Protein AF-A0A7J0BFF3-F1 (afdb_monomer_lite)

Radius of gyration: 18.7 Å; chains: 1; bounding box: 41×23×54 Å

Foldseek 3Di:
DPPPPDDDDDPPLCVVQPVVQLVVLVVVLVVLLVVLVVCVVVVNNVVSVVSNVVSVVVSVVSNVVSSVVSNVVSVVVVVVVVVVVD

Organism: NCBI:txid2718620

Sequence (86 aa):
MPRRVKSVRVPEELSSLDLSGVIAECEKYLRDLESATLLKQHGDKEAAEALIRARQQDLGRKIGLKVWEARKAFGAARLSKLEEEE

pLDDT: mean 90.28, std 11.15, range [45.59, 97.44]

Structure (mmCIF, N/CA/C/O backbone):
data_AF-A0A7J0BFF3-F1
#
_entry.id   AF-A0A7J0BFF3-F1
#
loop_
_atom_site.group_PDB
_atom_site.id
_atom_site.type_symbol
_atom_site.label_atom_id
_atom_site.label_alt_id
_atom_site.label_comp_id
_atom_site.label_asym_id
_atom_site.label_entity_id
_atom_site.label_seq_id
_atom_site.pdbx_PDB_ins_code
_atom_site.Cartn_x
_atom_site.Cartn_y
_atom_site.Cartn_z
_atom_site.occupancy
_atom_site.B_iso_or_equiv
_atom_site.auth_seq_id
_atom_site.auth_comp_id
_atom_site.auth_asym_id
_atom_site.auth_atom_id
_atom_site.pdbx_PDB_model_num
ATOM 1 N N . MET A 1 1 ? -18.082 -16.200 -6.850 1.00 45.59 1 MET A N 1
ATOM 2 C CA . MET A 1 1 ? -18.482 -15.151 -7.817 1.00 45.59 1 MET A CA 1
ATOM 3 C C . MET A 1 1 ? -17.482 -15.134 -8.965 1.00 45.59 1 MET A C 1
ATOM 5 O O . MET A 1 1 ? -16.291 -15.104 -8.671 1.00 45.59 1 MET A O 1
ATOM 9 N N . PRO A 1 2 ? -17.905 -15.184 -10.240 1.00 51.97 2 PRO A N 1
ATOM 10 C CA . PRO A 1 2 ? -16.972 -15.062 -11.355 1.00 51.97 2 PRO A CA 1
ATOM 11 C C . PRO A 1 2 ? -16.413 -13.635 -11.359 1.00 51.97 2 PRO A C 1
ATOM 13 O O . PRO A 1 2 ? -17.172 -12.664 -11.388 1.00 51.97 2 PRO A O 1
ATOM 16 N N . ARG A 1 3 ? -15.086 -13.498 -11.260 1.00 55.88 3 ARG A N 1
ATOM 17 C CA . ARG A 1 3 ? -14.400 -12.201 -11.291 1.00 55.88 3 ARG A CA 1
ATOM 18 C C . ARG A 1 3 ? -14.647 -11.574 -12.665 1.00 55.88 3 ARG A C 1
ATOM 20 O O . ARG A 1 3 ? -14.021 -11.972 -13.641 1.00 55.88 3 ARG A O 1
ATOM 27 N N . ARG A 1 4 ? -15.579 -10.619 -12.769 1.00 56.31 4 ARG A N 1
ATOM 28 C CA . ARG A 1 4 ? -15.707 -9.784 -13.972 1.00 56.31 4 ARG A CA 1
ATOM 29 C C . ARG A 1 4 ? -14.463 -8.905 -14.041 1.00 56.31 4 ARG A C 1
ATOM 31 O O . ARG A 1 4 ? -14.406 -7.866 -13.390 1.00 56.31 4 ARG A O 1
ATOM 38 N N . VAL A 1 5 ? -13.458 -9.346 -14.789 1.00 59.12 5 VAL A N 1
ATOM 39 C CA . VAL A 1 5 ? -12.278 -8.535 -15.085 1.00 59.12 5 VAL A CA 1
ATOM 40 C C . VAL A 1 5 ? -12.744 -7.402 -15.996 1.00 59.12 5 VAL A C 1
ATOM 42 O O . VAL A 1 5 ? -12.990 -7.606 -17.181 1.00 59.12 5 VAL A O 1
ATOM 45 N N . LYS A 1 6 ? -12.948 -6.208 -15.433 1.00 61.47 6 LYS A N 1
ATOM 46 C CA . LYS A 1 6 ? -13.077 -4.990 -16.235 1.00 61.47 6 LYS A CA 1
ATOM 47 C C . LYS A 1 6 ? -11.664 -4.580 -16.624 1.00 61.47 6 LYS A C 1
ATOM 49 O O . LYS A 1 6 ? -10.886 -4.196 -15.757 1.00 61.47 6 LYS A O 1
ATOM 54 N N . SER A 1 7 ? -11.329 -4.692 -17.905 1.00 68.69 7 SER A N 1
ATOM 55 C CA . SER A 1 7 ? -10.091 -4.130 -18.439 1.00 68.69 7 SER A CA 1
ATOM 56 C C . SER A 1 7 ? -10.115 -2.618 -18.223 1.00 68.69 7 SER A C 1
ATOM 58 O O . SER A 1 7 ? -10.971 -1.921 -18.774 1.00 68.69 7 SER A O 1
ATOM 60 N N . VAL A 1 8 ? -9.203 -2.116 -17.400 1.00 74.12 8 VAL A N 1
ATOM 61 C CA . VAL A 1 8 ? -8.988 -0.681 -17.214 1.00 74.12 8 VAL A CA 1
ATOM 62 C C . VAL A 1 8 ? -7.826 -0.286 -18.116 1.00 74.12 8 VAL A C 1
ATOM 64 O O . VAL A 1 8 ? -6.841 -1.017 -18.192 1.00 74.12 8 VAL A O 1
ATOM 67 N N . ARG A 1 9 ? -7.933 0.843 -18.827 1.00 80.44 9 ARG A N 1
ATOM 68 C CA . ARG A 1 9 ? -6.766 1.387 -19.530 1.00 80.44 9 ARG A CA 1
ATOM 69 C C . ARG A 1 9 ? -5.791 1.912 -18.492 1.00 80.44 9 ARG A C 1
ATOM 71 O O . ARG A 1 9 ? -6.147 2.778 -17.697 1.00 80.44 9 ARG A O 1
ATOM 78 N N . VAL A 1 10 ? -4.581 1.382 -18.527 1.00 82.50 10 VAL A N 1
ATOM 79 C CA . VAL A 1 10 ? -3.479 1.786 -17.663 1.00 82.50 10 VAL A CA 1
ATOM 80 C C . VAL A 1 10 ? -2.425 2.451 -18.555 1.00 82.50 10 VAL A C 1
ATOM 82 O O . VAL A 1 10 ? -2.183 1.933 -19.648 1.00 82.50 10 VAL A O 1
ATOM 85 N N . PRO A 1 11 ? -1.841 3.595 -18.152 1.00 90.00 11 PRO A N 1
ATOM 86 C CA . PRO A 1 11 ? -0.714 4.193 -18.865 1.00 90.00 11 PRO A CA 1
ATOM 87 C C . PRO A 1 11 ? 0.431 3.189 -19.042 1.00 90.00 11 PRO A C 1
ATOM 89 O O . PRO A 1 11 ? 0.644 2.332 -18.179 1.00 90.00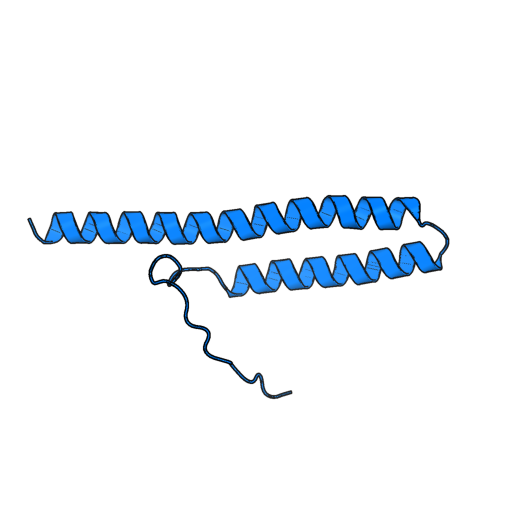 11 PRO A O 1
ATOM 92 N N . GLU A 1 12 ? 1.165 3.283 -20.150 1.00 90.69 12 GLU A N 1
ATOM 93 C CA . GLU A 1 12 ? 2.231 2.329 -20.487 1.00 90.69 12 GLU A CA 1
ATOM 94 C C . GLU A 1 12 ? 3.336 2.308 -19.419 1.00 90.69 12 GLU A C 1
ATOM 96 O O . GLU A 1 12 ? 3.890 1.253 -19.104 1.00 90.69 12 GLU A O 1
ATOM 101 N N . GLU A 1 13 ? 3.568 3.446 -18.764 1.00 92.25 13 GLU A N 1
ATOM 102 C CA . GLU A 1 13 ? 4.526 3.624 -17.672 1.00 92.25 13 GLU A CA 1
ATOM 103 C C . GLU A 1 13 ? 4.196 2.797 -16.424 1.00 92.25 13 GLU A C 1
ATOM 105 O O . GLU A 1 13 ? 5.043 2.627 -15.548 1.00 92.25 13 GLU A O 1
ATOM 110 N N . LEU A 1 14 ? 2.959 2.308 -16.322 1.00 92.81 14 LEU A N 1
ATOM 111 C CA . LEU A 1 14 ? 2.465 1.477 -15.227 1.00 92.81 14 LEU A CA 1
ATOM 112 C C . LEU A 1 14 ? 2.113 0.059 -15.694 1.00 92.81 14 LEU A C 1
ATOM 114 O O . LEU A 1 14 ? 1.492 -0.696 -14.947 1.00 92.81 14 LEU A O 1
ATOM 118 N N . SER A 1 15 ? 2.517 -0.328 -16.906 1.00 90.31 15 SER A N 1
ATOM 119 C CA . SER A 1 15 ? 2.302 -1.681 -17.442 1.00 90.31 15 SER A CA 1
ATOM 120 C C . SER A 1 15 ? 2.921 -2.779 -16.568 1.00 90.31 15 SER A C 1
ATOM 122 O O . SER A 1 15 ? 2.382 -3.880 -16.490 1.00 90.31 15 SER A O 1
ATOM 124 N N . SER A 1 16 ? 4.012 -2.463 -15.868 1.00 92.25 16 SER A N 1
ATOM 125 C CA . SER A 1 16 ? 4.724 -3.346 -14.939 1.00 92.25 16 SER A CA 1
ATOM 126 C C . SER A 1 16 ? 4.267 -3.217 -13.480 1.00 92.25 16 SER A C 1
ATOM 128 O O . SER A 1 16 ? 4.927 -3.741 -12.582 1.00 92.25 16 SER A O 1
ATOM 130 N N . LEU A 1 17 ? 3.162 -2.511 -13.209 1.00 94.69 17 LEU A N 1
ATOM 131 C CA . LEU A 1 17 ? 2.662 -2.332 -11.848 1.00 94.69 17 LEU A CA 1
ATOM 132 C C . LEU A 1 17 ? 2.305 -3.679 -11.206 1.00 94.69 17 LEU A C 1
ATOM 134 O O . LEU A 1 17 ? 1.521 -4.458 -11.747 1.00 94.69 17 LEU A O 1
ATOM 138 N N . ASP A 1 18 ? 2.821 -3.910 -9.998 1.00 94.06 18 ASP A N 1
ATOM 139 C CA . ASP A 1 18 ? 2.488 -5.076 -9.178 1.00 94.06 18 ASP A CA 1
ATOM 140 C C . ASP A 1 18 ? 1.045 -4.990 -8.644 1.00 94.06 18 ASP A C 1
ATOM 142 O O . ASP A 1 18 ? 0.784 -4.591 -7.504 1.00 94.06 18 ASP A O 1
ATOM 146 N N . LEU A 1 19 ? 0.084 -5.361 -9.494 1.00 91.75 19 LEU A N 1
ATOM 147 C CA . LEU A 1 19 ? -1.343 -5.361 -9.171 1.00 91.75 19 LEU A CA 1
ATOM 148 C C . LEU A 1 19 ? -1.676 -6.316 -8.022 1.00 91.75 19 LEU A C 1
ATOM 150 O O . LEU A 1 19 ? -2.516 -5.990 -7.184 1.00 91.75 19 LEU A O 1
ATOM 154 N N . SER A 1 20 ? -1.014 -7.471 -7.955 1.00 93.12 20 SER A N 1
ATOM 155 C CA . SER A 1 20 ? -1.209 -8.447 -6.879 1.00 93.12 20 SER A CA 1
ATOM 156 C C . SER A 1 20 ? -0.827 -7.852 -5.528 1.00 93.12 20 SER A C 1
ATOM 158 O O . SER A 1 20 ? -1.586 -7.960 -4.565 1.00 93.12 20 SER A O 1
ATOM 160 N N . GLY A 1 21 ? 0.310 -7.158 -5.459 1.00 94.69 21 GLY A N 1
ATOM 161 C CA . GLY A 1 21 ? 0.724 -6.457 -4.253 1.00 94.69 21 GLY A CA 1
ATOM 162 C C . GLY A 1 21 ? -0.174 -5.273 -3.903 1.00 94.69 21 GLY A C 1
ATOM 163 O O . GLY A 1 21 ? -0.431 -5.054 -2.722 1.00 94.69 21 GLY A O 1
ATOM 164 N N . VAL A 1 22 ? -0.679 -4.520 -4.888 1.00 94.94 22 VAL A N 1
ATOM 165 C CA . VAL A 1 22 ? -1.667 -3.453 -4.633 1.00 94.94 22 VAL A CA 1
ATOM 166 C C . VAL A 1 22 ? -2.939 -4.038 -4.016 1.00 94.94 22 VAL A C 1
ATOM 168 O O . VAL A 1 22 ? -3.408 -3.540 -2.995 1.00 94.94 22 VAL A O 1
ATOM 171 N N . ILE A 1 23 ? -3.469 -5.123 -4.588 1.00 94.44 23 ILE A N 1
ATOM 172 C CA . ILE A 1 23 ? -4.653 -5.815 -4.061 1.00 94.44 23 ILE A CA 1
ATOM 173 C C . ILE A 1 23 ? -4.394 -6.304 -2.632 1.00 94.44 23 ILE A C 1
ATOM 175 O O . ILE A 1 23 ? -5.224 -6.067 -1.759 1.00 94.44 23 ILE A O 1
ATOM 179 N N . ALA A 1 24 ? -3.234 -6.908 -2.368 1.00 95.81 24 ALA A N 1
ATOM 180 C CA . ALA A 1 24 ? -2.884 -7.403 -1.039 1.00 95.81 24 ALA A CA 1
ATOM 181 C C . ALA A 1 24 ? -2.839 -6.291 0.028 1.00 95.81 24 ALA A C 1
ATOM 183 O O . ALA A 1 24 ? -3.272 -6.510 1.159 1.00 95.81 24 ALA A O 1
ATOM 184 N N . GLU A 1 25 ? -2.345 -5.092 -0.299 1.00 96.56 25 GLU A N 1
ATOM 185 C CA . GLU A 1 25 ? -2.372 -3.962 0.643 1.00 96.56 25 GLU A CA 1
ATOM 186 C C . GLU A 1 25 ? -3.792 -3.418 0.856 1.00 96.56 25 GLU A C 1
ATOM 188 O O . GLU A 1 25 ? -4.167 -3.118 1.991 1.00 96.56 25 GLU A O 1
ATOM 193 N N . CYS A 1 26 ? -4.619 -3.371 -0.193 1.00 94.38 26 CYS A N 1
ATOM 194 C CA . CYS A 1 26 ? -6.034 -3.023 -0.060 1.00 94.38 26 CYS A CA 1
ATOM 195 C C . CYS A 1 26 ? -6.795 -4.029 0.820 1.00 94.38 26 CYS A C 1
ATOM 197 O O . CYS A 1 26 ? -7.591 -3.623 1.663 1.00 94.38 26 CYS A O 1
ATOM 199 N N . GLU A 1 27 ? -6.537 -5.332 0.673 1.00 95.75 27 GLU A N 1
ATOM 200 C CA . GLU A 1 27 ? -7.137 -6.375 1.515 1.00 95.75 27 GLU A CA 1
ATOM 201 C C . GLU A 1 27 ? -6.758 -6.217 2.992 1.00 95.75 27 GLU A C 1
ATOM 203 O O . GLU A 1 27 ? -7.616 -6.351 3.865 1.00 95.75 27 GLU A O 1
ATOM 208 N N . LYS A 1 28 ? -5.493 -5.895 3.292 1.00 95.38 28 LYS A N 1
ATOM 209 C CA . LYS A 1 28 ? -5.055 -5.608 4.669 1.00 95.38 28 LYS A CA 1
ATOM 210 C C . LYS A 1 28 ? -5.794 -4.400 5.242 1.00 95.38 28 LYS A C 1
ATOM 212 O O . LYS A 1 28 ? -6.324 -4.488 6.345 1.00 95.38 28 LYS A O 1
ATOM 217 N N . TYR A 1 29 ? -5.900 -3.321 4.468 1.00 95.00 29 TYR A N 1
ATOM 218 C CA . TYR A 1 29 ? -6.608 -2.117 4.895 1.00 95.00 29 TYR A CA 1
ATOM 219 C C . TYR A 1 29 ? -8.109 -2.359 5.135 1.00 95.00 29 TYR A C 1
ATOM 221 O O . TYR A 1 29 ? -8.677 -1.813 6.078 1.00 95.00 29 TYR A O 1
ATOM 229 N N . LEU A 1 30 ? -8.758 -3.223 4.345 1.00 95.12 30 LEU A N 1
ATOM 230 C CA . LEU A 1 30 ? -10.141 -3.639 4.611 1.00 95.12 30 LEU A CA 1
ATOM 231 C C . LEU A 1 30 ? -10.278 -4.343 5.972 1.00 95.12 30 LEU A C 1
ATOM 233 O O . LEU A 1 30 ? -11.203 -4.034 6.719 1.00 95.12 30 LEU A O 1
ATOM 237 N N . ARG A 1 31 ? -9.332 -5.215 6.342 1.00 95.50 31 ARG A N 1
ATOM 238 C CA . ARG A 1 31 ? -9.319 -5.857 7.673 1.00 95.50 31 ARG A CA 1
ATOM 239 C C . ARG A 1 31 ? -9.074 -4.858 8.806 1.00 95.50 31 ARG A C 1
ATOM 241 O O . ARG A 1 31 ? -9.633 -5.001 9.894 1.00 95.50 31 ARG A O 1
ATOM 248 N N . ASP A 1 32 ? -8.259 -3.832 8.567 1.00 94.56 32 ASP A N 1
ATOM 249 C CA . ASP A 1 32 ? -8.072 -2.746 9.534 1.00 94.56 32 ASP A CA 1
ATOM 250 C C . ASP A 1 32 ? -9.379 -1.954 9.749 1.00 94.56 32 ASP A C 1
ATOM 252 O O . ASP A 1 32 ? -9.697 -1.593 10.882 1.00 94.56 32 ASP A O 1
ATOM 256 N N . LEU A 1 33 ? -10.180 -1.735 8.696 1.00 94.81 33 LEU A N 1
ATOM 257 C CA . LEU A 1 33 ? -11.501 -1.096 8.805 1.00 94.81 33 LEU A CA 1
ATOM 258 C C . LEU A 1 33 ? -12.492 -1.936 9.620 1.00 94.81 33 LEU A C 1
ATOM 260 O O . LEU A 1 33 ? -13.239 -1.394 10.441 1.00 94.81 33 LEU A O 1
ATOM 264 N N . GLU A 1 34 ? -12.486 -3.254 9.428 1.00 95.50 34 GLU A N 1
ATOM 265 C CA . GLU A 1 34 ? -13.266 -4.184 10.253 1.00 95.50 34 GLU A CA 1
ATOM 266 C C . GLU A 1 34 ? -12.838 -4.093 11.726 1.00 95.50 34 GLU A C 1
ATOM 268 O O . GLU A 1 34 ? -13.678 -3.951 12.615 1.00 95.50 34 GLU A O 1
ATOM 273 N N . SER A 1 35 ? -11.529 -4.064 11.983 1.00 94.31 35 SER A N 1
ATOM 274 C CA . SER A 1 35 ? -10.971 -3.949 13.337 1.00 94.31 35 SER A CA 1
ATOM 275 C C . SER A 1 35 ? -11.352 -2.626 14.011 1.00 94.31 35 SER A C 1
ATOM 277 O O . SER A 1 35 ? -11.778 -2.613 15.165 1.00 94.31 35 SER A O 1
ATOM 279 N N . ALA A 1 36 ? -11.286 -1.506 13.285 1.00 95.25 36 ALA A N 1
ATOM 280 C CA . ALA A 1 36 ? -11.735 -0.207 13.788 1.00 95.25 36 ALA A CA 1
ATOM 281 C C . ALA A 1 36 ? -13.243 -0.187 14.087 1.00 95.25 36 ALA A C 1
ATOM 283 O O . ALA A 1 36 ? -13.688 0.447 15.045 1.00 95.25 36 ALA A O 1
ATOM 284 N N . THR A 1 37 ? -14.038 -0.905 13.290 1.00 95.31 37 THR A N 1
ATOM 285 C CA . THR A 1 37 ? -15.478 -1.047 13.529 1.00 95.31 37 THR A CA 1
ATOM 286 C C . THR A 1 37 ? -15.746 -1.780 14.843 1.00 95.31 37 THR A C 1
ATOM 288 O O . THR A 1 37 ? -16.587 -1.329 15.620 1.00 95.31 37 THR A O 1
ATOM 291 N N . LEU A 1 38 ? -14.995 -2.848 15.135 1.00 95.75 38 LEU A N 1
ATOM 292 C CA . LEU A 1 38 ? -15.083 -3.570 16.409 1.00 95.75 38 LEU A CA 1
ATOM 293 C C . LEU A 1 38 ? -14.677 -2.687 17.596 1.00 95.75 38 LEU A C 1
ATOM 295 O O . LEU A 1 38 ? -15.416 -2.612 18.575 1.00 95.75 38 LEU A O 1
ATOM 299 N N . LEU A 1 39 ? -13.562 -1.955 17.496 1.00 94.69 39 LEU A N 1
ATOM 300 C CA . LEU A 1 39 ? -13.133 -1.008 18.539 1.00 94.69 39 LEU A CA 1
ATOM 301 C C . LEU A 1 39 ? -14.233 0.012 18.859 1.00 94.69 39 LEU A C 1
ATOM 303 O O . LEU A 1 39 ? -14.594 0.214 20.020 1.00 94.69 39 LEU A O 1
ATOM 307 N N . LYS A 1 40 ? -14.858 0.575 17.819 1.00 94.19 40 LYS A N 1
ATOM 308 C CA . LYS A 1 40 ? -15.981 1.506 17.966 1.00 94.19 40 LYS A CA 1
ATOM 309 C C . LYS A 1 40 ? -17.196 0.865 18.646 1.00 94.19 40 LYS A C 1
ATOM 311 O O . LYS A 1 40 ? -17.849 1.533 19.446 1.00 94.19 40 LYS A O 1
ATOM 316 N N . GLN A 1 41 ? -17.506 -0.399 18.342 1.00 95.44 41 GLN A N 1
ATOM 317 C CA . GLN A 1 41 ? -18.596 -1.147 18.987 1.00 95.44 41 GLN A CA 1
ATOM 318 C C . GLN A 1 41 ? -18.316 -1.421 20.471 1.00 95.44 41 GLN A C 1
ATOM 320 O O . GLN A 1 41 ? -19.240 -1.371 21.278 1.00 95.44 41 GLN A O 1
ATOM 325 N N . HIS A 1 42 ? -17.052 -1.632 20.843 1.00 94.50 42 HIS A N 1
ATOM 326 C CA . HIS A 1 42 ? -16.617 -1.798 22.234 1.00 94.50 42 HIS A CA 1
ATOM 327 C C . HIS A 1 42 ? -16.477 -0.476 23.010 1.00 94.50 42 HIS A C 1
ATOM 329 O O . HIS A 1 42 ? -16.116 -0.490 24.183 1.00 94.50 42 HIS A O 1
ATOM 335 N N . GLY A 1 43 ? -16.800 0.661 22.384 1.00 94.38 43 GLY A N 1
ATOM 336 C CA . GLY A 1 43 ? -16.769 1.984 23.011 1.00 94.38 43 GLY A CA 1
ATOM 337 C C . GLY A 1 43 ? -15.434 2.720 22.881 1.00 94.38 43 GLY A C 1
ATOM 338 O O . GLY A 1 43 ? -15.354 3.881 23.278 1.00 94.38 43 GLY A O 1
ATOM 339 N N . ASP A 1 44 ? -14.424 2.108 22.261 1.00 95.62 44 ASP A N 1
ATOM 340 C CA . ASP A 1 44 ? -13.098 2.699 22.075 1.00 95.62 44 ASP A CA 1
ATOM 341 C C . ASP A 1 44 ? -13.002 3.453 20.737 1.00 95.62 44 ASP A C 1
ATOM 343 O O . ASP A 1 44 ? -12.438 2.997 19.737 1.00 95.62 44 ASP A O 1
ATOM 347 N N . LYS A 1 45 ? -13.648 4.624 20.694 1.00 94.12 45 LYS A N 1
ATOM 348 C CA . LYS A 1 45 ? -13.690 5.476 19.493 1.00 94.12 45 LYS A CA 1
ATOM 349 C C . LYS A 1 45 ? -12.329 6.084 19.157 1.00 94.12 45 LYS A C 1
ATOM 351 O O . LYS A 1 45 ? -12.006 6.213 17.980 1.00 94.12 45 LYS A O 1
ATOM 356 N N . GLU A 1 46 ? -11.549 6.447 20.169 1.00 95.38 46 GLU A N 1
ATOM 357 C CA . GLU A 1 46 ? -10.255 7.101 19.979 1.00 95.38 46 GLU A CA 1
ATOM 358 C C . GLU A 1 46 ? -9.232 6.128 19.384 1.00 95.38 46 GLU A C 1
ATOM 360 O O . GLU A 1 46 ? -8.581 6.462 18.391 1.00 95.38 46 GLU A O 1
ATOM 365 N N . ALA A 1 47 ? -9.167 4.887 19.887 1.00 94.06 47 ALA A N 1
ATOM 366 C CA . ALA A 1 47 ? -8.315 3.863 19.289 1.00 94.06 47 ALA A CA 1
ATOM 367 C C . ALA A 1 47 ? -8.747 3.517 17.858 1.00 94.06 47 ALA A C 1
ATOM 369 O O . ALA A 1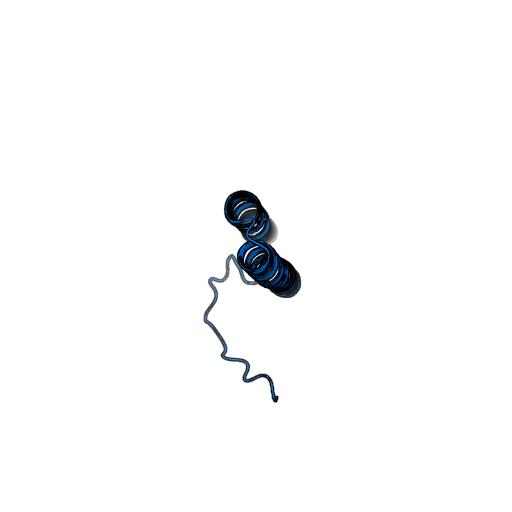 47 ? -7.894 3.337 16.987 1.00 94.06 47 ALA A O 1
ATOM 370 N N . ALA A 1 48 ? -10.057 3.464 17.585 1.00 95.56 48 ALA A N 1
ATOM 371 C CA . ALA A 1 48 ? -10.568 3.231 16.236 1.00 95.56 48 ALA A CA 1
ATOM 372 C C . ALA A 1 48 ? -10.105 4.324 15.255 1.00 95.56 48 ALA A C 1
ATOM 374 O O . ALA A 1 48 ? -9.611 4.019 14.169 1.00 95.56 48 ALA A O 1
ATOM 375 N N . GLU A 1 49 ? -10.224 5.599 15.632 1.00 94.50 49 GLU A N 1
ATOM 376 C CA . GLU A 1 49 ? -9.791 6.721 14.793 1.00 94.50 49 GLU A CA 1
ATOM 377 C C . GLU A 1 49 ? -8.269 6.759 14.607 1.00 94.50 49 GLU A C 1
ATOM 379 O O . GLU A 1 49 ? -7.791 6.983 13.489 1.00 94.50 49 GLU A O 1
ATOM 384 N N . ALA A 1 50 ? -7.506 6.494 15.670 1.00 95.06 50 ALA A N 1
ATOM 385 C CA . ALA A 1 50 ? -6.051 6.409 15.611 1.00 95.06 50 ALA A CA 1
ATOM 386 C C . ALA A 1 50 ? -5.586 5.284 14.672 1.00 95.06 50 ALA A C 1
ATOM 388 O O . ALA A 1 50 ? -4.710 5.507 13.831 1.00 95.06 50 ALA A O 1
ATOM 389 N N . LEU A 1 51 ? -6.218 4.105 14.755 1.00 93.38 51 LEU A N 1
ATOM 390 C CA . LEU A 1 51 ? -5.941 2.967 13.879 1.00 93.38 51 LEU A CA 1
ATOM 391 C C . LEU A 1 51 ? -6.160 3.339 12.409 1.00 93.38 51 LEU A C 1
ATOM 393 O O . LEU A 1 51 ? -5.269 3.134 11.585 1.00 93.38 51 LEU A O 1
ATOM 397 N N . ILE A 1 52 ? -7.308 3.936 12.074 1.00 95.00 52 ILE A N 1
ATOM 398 C CA . ILE A 1 52 ? -7.612 4.308 10.687 1.00 95.00 52 ILE A CA 1
ATOM 399 C C . ILE A 1 52 ? -6.632 5.345 10.148 1.00 95.00 52 ILE A C 1
ATOM 401 O O . ILE A 1 52 ? -6.122 5.168 9.041 1.00 95.00 52 ILE A O 1
ATOM 405 N N . ARG A 1 53 ? -6.317 6.394 10.915 1.00 93.88 53 ARG A N 1
ATOM 406 C CA . ARG A 1 53 ? -5.365 7.424 10.471 1.00 93.88 53 ARG A CA 1
ATOM 407 C C . ARG A 1 53 ? -3.985 6.835 10.188 1.00 93.88 53 ARG A C 1
ATOM 409 O O . ARG A 1 53 ? -3.421 7.093 9.125 1.00 93.88 53 ARG A O 1
ATOM 416 N N . ALA A 1 54 ? -3.471 6.007 11.098 1.00 92.50 54 ALA A N 1
ATOM 417 C CA . ALA A 1 54 ? -2.176 5.355 10.921 1.00 92.50 54 ALA A CA 1
ATOM 418 C C . ALA A 1 54 ? -2.160 4.453 9.674 1.00 92.50 54 ALA A C 1
ATOM 420 O O . ALA A 1 54 ? -1.211 4.474 8.886 1.00 92.50 54 ALA A O 1
ATOM 421 N N . ARG A 1 55 ? -3.237 3.691 9.455 1.00 92.81 55 ARG A N 1
ATOM 422 C CA . ARG A 1 55 ? -3.342 2.750 8.333 1.00 92.81 55 ARG A CA 1
ATOM 423 C C . ARG A 1 55 ? -3.549 3.426 6.984 1.00 92.81 55 ARG A C 1
ATOM 425 O O . ARG A 1 55 ? -2.984 2.962 6.000 1.00 92.81 55 ARG A O 1
ATOM 432 N N . GLN A 1 56 ? -4.279 4.537 6.924 1.00 92.06 56 GLN A N 1
ATOM 433 C CA . GLN A 1 56 ? -4.423 5.331 5.698 1.00 92.06 56 GLN A CA 1
ATOM 434 C C . GLN A 1 56 ? -3.079 5.868 5.208 1.00 92.06 56 GLN A C 1
ATOM 436 O O . GLN A 1 56 ? -2.763 5.770 4.020 1.00 92.06 56 GLN A O 1
ATOM 441 N N . GLN A 1 57 ? -2.275 6.404 6.128 1.00 91.62 57 GLN A N 1
ATOM 442 C CA . GLN A 1 57 ? -0.954 6.924 5.797 1.00 91.62 57 GLN A CA 1
ATOM 443 C C . GLN A 1 57 ? -0.021 5.812 5.295 1.00 91.62 57 GLN A C 1
ATOM 445 O O . GLN A 1 57 ? 0.671 5.992 4.290 1.00 91.62 57 GLN A O 1
ATOM 450 N N . ASP A 1 58 ? -0.029 4.653 5.959 1.00 94.00 58 ASP A N 1
ATOM 451 C 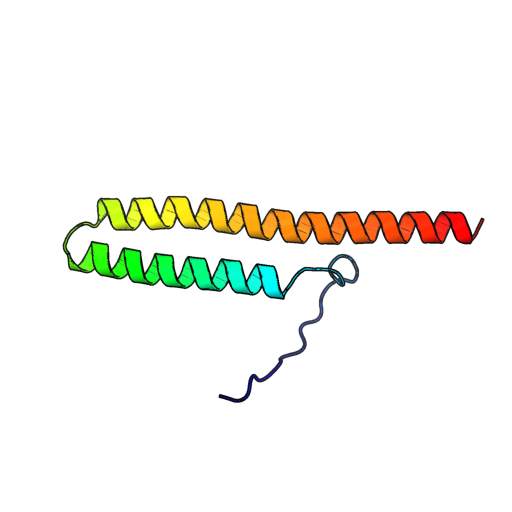CA . ASP A 1 58 ? 0.773 3.494 5.555 1.00 94.00 58 ASP A CA 1
ATOM 452 C C . ASP A 1 58 ? 0.335 2.936 4.190 1.00 94.00 58 ASP A C 1
ATOM 454 O O . ASP A 1 58 ? 1.172 2.709 3.314 1.00 94.00 58 ASP A O 1
ATOM 458 N N . LEU A 1 59 ? -0.976 2.798 3.958 1.00 95.12 59 LEU A N 1
ATOM 459 C CA . LEU A 1 59 ? -1.521 2.338 2.680 1.00 95.12 59 LEU A CA 1
ATOM 460 C C . LEU A 1 59 ? -1.083 3.250 1.528 1.00 95.12 59 LEU A C 1
ATOM 462 O O . LEU A 1 59 ? -0.569 2.765 0.519 1.00 95.12 59 LEU A O 1
ATOM 466 N N . GLY A 1 60 ? -1.243 4.568 1.689 1.00 93.56 60 GLY A N 1
ATOM 467 C CA . GLY A 1 60 ? -0.825 5.545 0.684 1.00 93.56 60 GLY A CA 1
ATOM 468 C C . GLY A 1 60 ? 0.667 5.439 0.363 1.00 93.56 60 GLY A C 1
ATOM 469 O O . GLY A 1 60 ? 1.045 5.410 -0.810 1.00 93.56 60 GLY A O 1
ATOM 470 N N . ARG A 1 61 ? 1.516 5.291 1.391 1.00 96.38 61 ARG A N 1
ATOM 471 C CA . ARG A 1 61 ? 2.965 5.105 1.223 1.00 96.38 61 ARG A CA 1
AT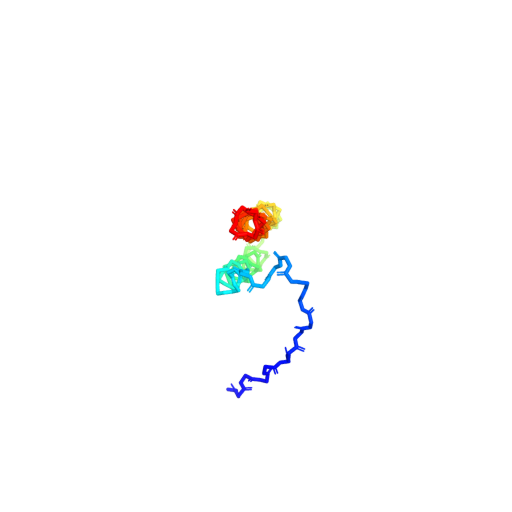OM 472 C C . ARG A 1 61 ? 3.293 3.834 0.439 1.00 96.38 61 ARG A C 1
ATOM 474 O O . ARG A 1 61 ? 4.119 3.879 -0.471 1.00 96.38 61 ARG A O 1
ATOM 481 N N . LYS A 1 62 ? 2.661 2.708 0.773 1.00 96.69 62 LYS A N 1
ATOM 482 C CA . LYS A 1 62 ? 2.932 1.414 0.129 1.00 96.69 62 LYS A CA 1
ATOM 483 C C . LYS A 1 62 ? 2.437 1.349 -1.310 1.00 96.69 62 LYS A C 1
ATOM 485 O O . LYS A 1 62 ? 3.160 0.856 -2.172 1.00 96.69 62 LYS A O 1
ATOM 490 N N . ILE A 1 63 ? 1.243 1.875 -1.590 1.00 96.25 63 ILE A N 1
ATOM 491 C CA . ILE A 1 63 ? 0.741 1.987 -2.966 1.00 96.25 63 ILE A CA 1
ATOM 492 C C . ILE A 1 63 ? 1.658 2.913 -3.772 1.00 96.25 63 ILE A C 1
ATOM 494 O O . ILE A 1 63 ? 2.070 2.557 -4.875 1.00 96.25 63 ILE A O 1
ATOM 498 N N . GLY A 1 64 ? 2.031 4.066 -3.207 1.00 95.94 64 GLY A N 1
ATOM 499 C CA . GLY A 1 64 ? 2.948 5.009 -3.845 1.00 95.94 64 GLY A CA 1
ATOM 500 C C . GLY A 1 64 ? 4.297 4.381 -4.201 1.00 95.94 64 GLY A C 1
ATOM 501 O O . GLY A 1 64 ? 4.797 4.607 -5.302 1.00 95.94 64 GLY A O 1
ATOM 502 N N . LEU A 1 65 ? 4.852 3.540 -3.321 1.00 97.44 65 LEU A N 1
ATOM 503 C CA . LEU A 1 65 ? 6.093 2.810 -3.584 1.00 97.44 65 LEU A CA 1
ATOM 504 C C . LEU A 1 65 ? 5.962 1.878 -4.796 1.00 97.44 65 LEU A C 1
ATOM 506 O O . LEU A 1 65 ? 6.801 1.935 -5.687 1.00 97.44 65 LEU A O 1
ATOM 510 N N . LYS A 1 66 ? 4.881 1.094 -4.880 1.00 96.38 66 LYS A N 1
ATOM 511 C CA . LYS A 1 66 ? 4.638 0.185 -6.016 1.00 96.38 66 LYS A CA 1
ATOM 512 C C . LYS A 1 66 ? 4.502 0.932 -7.342 1.00 96.38 66 LYS A C 1
ATOM 514 O O . LYS A 1 66 ? 5.041 0.509 -8.361 1.00 96.38 66 LYS A O 1
ATOM 519 N N . VAL A 1 67 ? 3.807 2.069 -7.328 1.00 96.00 67 VAL A N 1
ATOM 520 C CA . VAL A 1 67 ? 3.685 2.948 -8.502 1.00 96.00 67 VAL A CA 1
ATOM 521 C C . VAL A 1 67 ? 5.049 3.512 -8.903 1.00 96.00 67 VAL A C 1
ATOM 523 O O . VAL A 1 67 ? 5.386 3.543 -10.087 1.00 96.00 67 VAL A O 1
ATOM 526 N N . TRP A 1 68 ? 5.849 3.948 -7.931 1.00 96.56 68 TRP A N 1
ATOM 527 C CA . TRP A 1 68 ? 7.194 4.457 -8.181 1.00 96.56 68 TRP A CA 1
ATOM 528 C C . TRP A 1 68 ? 8.124 3.383 -8.758 1.00 96.56 68 TRP A C 1
ATOM 530 O O . TRP A 1 68 ? 8.827 3.659 -9.730 1.00 96.56 68 TRP A O 1
ATOM 540 N N . GLU A 1 69 ? 8.089 2.163 -8.222 1.00 96.56 69 GLU A N 1
ATOM 541 C CA . GLU A 1 69 ? 8.845 1.012 -8.729 1.00 96.56 69 GLU A CA 1
ATOM 542 C C . GLU A 1 69 ? 8.486 0.699 -10.185 1.00 96.56 69 GLU A C 1
ATOM 544 O O . GLU A 1 69 ? 9.386 0.565 -11.016 1.00 96.56 69 GLU A O 1
ATOM 549 N N . ALA A 1 70 ? 7.191 0.678 -10.519 1.00 96.19 70 ALA A N 1
ATOM 550 C CA . ALA A 1 70 ? 6.723 0.473 -11.890 1.00 96.19 70 ALA A CA 1
ATOM 551 C C . ALA A 1 70 ? 7.275 1.543 -12.845 1.00 96.19 70 ALA A C 1
ATOM 553 O O . ALA A 1 70 ? 7.863 1.222 -13.880 1.00 96.19 70 ALA A O 1
ATOM 554 N N . ARG A 1 71 ? 7.192 2.823 -12.452 1.00 95.81 71 ARG A N 1
ATOM 555 C CA . ARG A 1 71 ? 7.739 3.928 -13.255 1.00 95.81 71 ARG A CA 1
ATOM 556 C C . ARG A 1 71 ? 9.255 3.853 -13.408 1.00 95.81 71 ARG A C 1
ATOM 558 O O . ARG A 1 71 ? 9.772 4.153 -14.482 1.00 95.81 71 ARG A O 1
ATOM 565 N N . LYS A 1 72 ? 9.975 3.466 -12.353 1.00 96.81 72 LYS A N 1
ATOM 566 C CA . LYS A 1 72 ? 11.431 3.286 -12.397 1.00 96.81 72 LYS A CA 1
ATOM 567 C C . LYS A 1 72 ? 11.810 2.161 -13.363 1.00 96.81 72 LYS A C 1
ATOM 569 O O . LYS A 1 72 ? 12.718 2.344 -14.168 1.00 96.81 72 LYS A O 1
ATOM 574 N N . ALA A 1 73 ? 11.092 1.039 -13.317 1.00 95.12 73 ALA A N 1
ATOM 575 C CA . ALA A 1 73 ? 11.288 -0.076 -14.238 1.00 95.12 73 ALA A CA 1
ATOM 576 C C . ALA A 1 73 ? 11.015 0.334 -15.693 1.00 95.12 73 ALA A C 1
ATOM 578 O O . ALA A 1 73 ? 11.815 0.022 -16.572 1.00 95.12 73 ALA A O 1
ATOM 579 N N . PHE A 1 74 ? 9.945 1.096 -15.943 1.00 95.69 74 PHE A N 1
ATOM 580 C CA . PHE A 1 74 ? 9.659 1.632 -17.274 1.00 95.69 74 PHE A CA 1
ATOM 581 C C . PHE A 1 74 ? 10.775 2.555 -17.781 1.00 95.69 74 PHE A C 1
ATOM 583 O O . PHE A 1 74 ? 11.230 2.407 -18.912 1.00 95.69 74 PHE A O 1
ATOM 590 N N . GLY A 1 75 ? 11.254 3.478 -16.941 1.00 94.81 75 GLY A N 1
ATOM 591 C CA . GLY A 1 75 ? 12.361 4.371 -17.291 1.00 94.81 75 GLY A CA 1
ATOM 592 C C . GLY A 1 75 ? 13.645 3.616 -17.648 1.00 94.81 75 GLY A C 1
ATOM 593 O O . GLY A 1 75 ? 14.276 3.936 -18.651 1.00 94.81 75 GLY A O 1
ATOM 594 N N . ALA A 1 76 ? 13.992 2.580 -16.878 1.00 94.19 76 ALA A N 1
ATOM 595 C CA . ALA A 1 76 ? 15.155 1.735 -17.150 1.00 94.19 76 ALA A CA 1
ATOM 596 C C . ALA A 1 76 ? 15.009 0.945 -18.462 1.00 94.19 76 ALA A C 1
ATOM 598 O O . ALA A 1 76 ? 15.922 0.942 -19.281 1.00 94.19 76 ALA A O 1
ATOM 599 N N . ALA A 1 77 ? 13.843 0.333 -18.695 1.00 93.38 77 ALA A N 1
ATOM 600 C CA . ALA A 1 77 ? 13.566 -0.396 -19.932 1.00 93.38 77 ALA A CA 1
ATOM 601 C C . ALA A 1 77 ? 13.599 0.519 -21.165 1.00 93.38 77 ALA A C 1
ATOM 603 O O . ALA A 1 77 ? 14.079 0.122 -22.222 1.00 93.38 77 ALA A O 1
ATOM 604 N N . ARG A 1 78 ?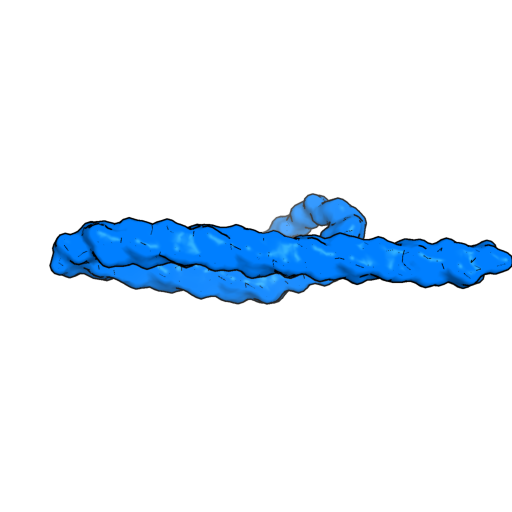 13.106 1.757 -21.035 1.00 93.62 78 ARG A N 1
ATOM 605 C CA . ARG A 1 78 ? 13.153 2.748 -22.112 1.00 93.62 78 ARG A CA 1
ATOM 606 C C . ARG A 1 78 ? 14.579 3.198 -22.422 1.00 93.62 78 ARG A C 1
ATOM 608 O O . ARG A 1 78 ? 14.897 3.346 -23.593 1.00 93.62 78 ARG A O 1
ATOM 615 N N . LEU A 1 79 ? 15.410 3.413 -21.402 1.00 93.88 79 LEU A N 1
ATOM 616 C CA . LEU A 1 79 ? 16.812 3.787 -21.595 1.00 93.88 79 LEU A CA 1
ATOM 617 C C . LEU A 1 79 ? 17.585 2.676 -22.318 1.00 93.88 79 LEU A C 1
ATOM 619 O O . LEU A 1 79 ? 18.213 2.950 -23.328 1.00 93.88 79 LEU A O 1
ATOM 623 N N . SER A 1 80 ? 17.431 1.427 -21.869 1.00 93.75 80 SER A N 1
ATOM 624 C CA . SER A 1 80 ? 18.059 0.258 -22.502 1.00 93.75 80 SER A CA 1
ATOM 625 C C . SER A 1 80 ? 17.697 0.127 -23.984 1.00 93.75 80 SER A C 1
ATOM 627 O O . SER A 1 80 ? 18.554 -0.191 -24.793 1.00 93.75 80 SER A O 1
ATOM 629 N N . LYS A 1 81 ? 16.439 0.399 -24.358 1.00 92.44 81 LYS A N 1
ATOM 630 C CA . LYS A 1 81 ? 16.019 0.366 -25.768 1.00 92.44 81 LYS A CA 1
ATOM 631 C C . LYS A 1 81 ? 16.688 1.445 -26.615 1.00 92.44 81 LYS A C 1
ATOM 633 O O . LYS A 1 81 ? 17.014 1.181 -27.759 1.00 92.44 81 LYS A O 1
ATOM 638 N N . LEU A 1 82 ? 16.876 2.643 -26.063 1.00 92.19 82 LEU A N 1
ATOM 639 C CA . LEU A 1 82 ? 17.556 3.725 -26.777 1.00 92.19 82 LEU A CA 1
ATOM 640 C C . LEU A 1 82 ? 19.037 3.395 -26.999 1.00 92.19 82 LEU A C 1
ATOM 642 O O . LEU A 1 82 ? 19.552 3.671 -28.070 1.00 92.19 82 LEU A O 1
ATOM 646 N N . GLU A 1 83 ? 19.690 2.765 -26.020 1.00 91.62 83 GLU A N 1
ATOM 647 C CA . GLU A 1 83 ? 21.090 2.326 -26.126 1.00 91.62 83 GLU A CA 1
ATOM 648 C C . GLU A 1 83 ? 21.290 1.174 -27.129 1.00 91.62 83 GLU A C 1
ATOM 650 O O . GLU A 1 83 ? 22.372 1.035 -27.684 1.00 91.62 83 GLU A O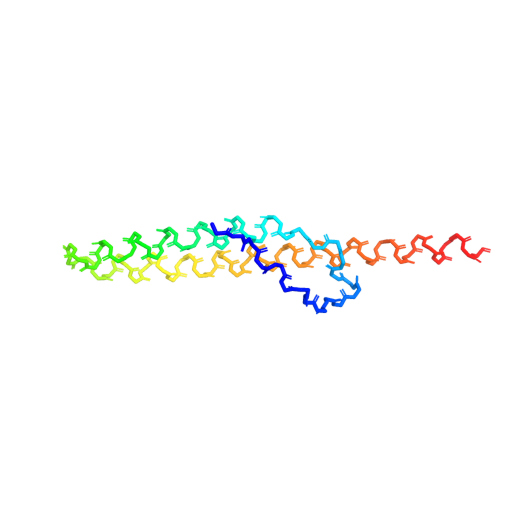 1
ATOM 655 N N . GLU A 1 84 ? 20.273 0.338 -27.364 1.00 88.31 84 GLU A N 1
ATOM 656 C CA . GLU A 1 84 ? 20.310 -0.745 -28.365 1.00 88.31 84 GLU A CA 1
ATOM 657 C C . GLU A 1 84 ? 20.037 -0.260 -29.801 1.00 88.31 84 GLU A C 1
ATOM 659 O O . GLU A 1 84 ? 20.339 -0.973 -30.761 1.00 88.31 84 GLU A O 1
ATOM 664 N N . GLU A 1 85 ? 19.425 0.917 -29.951 1.00 80.69 85 GLU A N 1
ATOM 665 C CA . GLU A 1 85 ? 19.084 1.531 -31.241 1.00 80.69 85 GLU A CA 1
ATOM 666 C C . GLU A 1 85 ? 20.197 2.458 -31.785 1.00 80.69 85 GLU A C 1
ATOM 668 O O . GLU A 1 85 ? 20.138 2.835 -32.959 1.00 80.69 85 GLU A O 1
ATOM 673 N N . GLU A 1 86 ? 21.200 2.798 -30.962 1.00 64.81 86 GLU A N 1
ATOM 674 C CA . GLU A 1 86 ? 22.416 3.563 -31.314 1.00 64.81 86 GLU A CA 1
ATOM 675 C C . GLU A 1 86 ? 23.590 2.666 -31.752 1.00 64.81 86 GLU A C 1
ATOM 677 O O . GLU A 1 86 ? 24.297 3.069 -32.709 1.00 64.81 86 GLU A O 1
#

Secondary structure (DSSP, 8-state):
-----------GGGTT--HHHHHHHHHHHHHHHHHHHHHHHTT-HHHHHHHHHHHHHHHHHHHHHHHHHHHHHHHHHHHHHHHHH-